Protein AF-A0A0F9QEU7-F1 (afdb_monomer)

Foldseek 3Di:
DDDDDDDDDDCPVVVVVVVVVVVLVLLLVLLVVLLVQLVVQLLVQLLVLLCPQVHDPRSVLQSVQWDWDKAADPDPSDIDIDTDGHCVSCVPQKDFDVVWDQDPVVRDTDGDIDGNVVCQQPADADVPDDVHDRPDDHSHSNVVSCVVRVVVSVVSSVVSSVVSVVVVVVVD

Solvent-accessible surface area (backbone atoms only — not comparable to full-atom values): 9743 Å² total; per-residue (Å²): 136,86,88,78,84,85,78,81,63,86,60,48,70,60,51,50,53,49,51,54,52,47,52,51,52,52,51,51,51,43,52,51,52,12,53,49,57,15,49,48,53,32,47,53,41,21,32,51,30,21,43,68,73,67,23,73,71,64,12,50,52,49,28,71,26,52,42,81,44,78,46,78,43,95,53,88,94,43,67,47,75,44,78,42,72,43,76,90,43,42,84,80,40,44,46,61,42,93,93,33,50,73,43,83,90,73,72,49,63,50,71,62,76,44,53,49,66,60,36,39,41,68,24,41,45,48,94,92,37,93,87,43,72,59,76,42,82,51,59,53,22,57,62,54,18,40,73,75,30,48,69,58,22,51,51,44,21,54,53,41,39,51,55,50,50,52,50,57,60,76,76,104

Structure (mmCIF, N/CA/C/O backbone):
data_AF-A0A0F9QEU7-F1
#
_entry.id   AF-A0A0F9QEU7-F1
#
loop_
_atom_site.group_PDB
_atom_site.id
_atom_site.type_symbol
_atom_site.label_atom_id
_atom_site.label_alt_id
_atom_site.label_comp_id
_atom_site.label_asym_id
_atom_site.label_entity_id
_atom_site.label_seq_id
_atom_site.pdbx_PDB_ins_code
_atom_site.Cartn_x
_atom_site.Cartn_y
_atom_site.Cartn_z
_atom_site.occupancy
_atom_site.B_iso_or_equiv
_atom_site.auth_seq_id
_atom_site.auth_comp_id
_atom_site.auth_asym_id
_atom_site.auth_atom_id
_atom_site.pdbx_PDB_model_num
ATOM 1 N N . MET A 1 1 ? -47.314 5.614 48.646 1.00 36.03 1 MET A N 1
ATOM 2 C CA . MET A 1 1 ? -46.132 6.503 48.639 1.00 36.03 1 MET A CA 1
ATOM 3 C C . MET A 1 1 ? -44.919 5.671 48.259 1.00 36.03 1 MET A C 1
ATOM 5 O O . MET A 1 1 ? -44.569 4.778 49.016 1.00 36.03 1 MET A O 1
ATOM 9 N N . SER A 1 2 ? -44.334 5.887 47.081 1.00 38.75 2 SER A N 1
ATOM 10 C CA . SER A 1 2 ? -43.094 5.214 46.671 1.00 38.75 2 SER A CA 1
ATOM 11 C C . SER A 1 2 ? -41.904 6.106 47.011 1.00 38.75 2 SER A C 1
ATOM 13 O O . SER A 1 2 ? -41.775 7.196 46.455 1.00 38.75 2 SER A O 1
ATOM 15 N N . VAL A 1 3 ? -41.048 5.651 47.923 1.00 41.97 3 VAL A N 1
ATOM 16 C CA . VAL A 1 3 ? -39.772 6.306 48.222 1.00 41.97 3 VAL A CA 1
ATOM 17 C C . VAL A 1 3 ? -38.755 5.810 47.198 1.00 41.97 3 VAL A C 1
ATOM 19 O O . VAL A 1 3 ? -38.396 4.636 47.194 1.00 41.97 3 VAL A O 1
ATOM 22 N N . GLY A 1 4 ? -38.338 6.690 46.288 1.00 47.66 4 GLY A N 1
ATOM 23 C CA . GLY A 1 4 ? -37.264 6.414 45.338 1.00 47.66 4 GLY A CA 1
ATOM 24 C C . GLY A 1 4 ? -35.922 6.827 45.930 1.00 47.66 4 GLY A C 1
ATOM 25 O O . GLY A 1 4 ? -35.741 7.987 46.291 1.00 47.66 4 GLY A O 1
ATOM 26 N N . VAL A 1 5 ? -34.977 5.892 46.018 1.00 44.59 5 VAL A N 1
ATOM 27 C CA . VAL A 1 5 ? -33.589 6.197 46.382 1.00 44.59 5 VAL A CA 1
ATOM 28 C C . VAL A 1 5 ? -32.842 6.587 45.106 1.00 44.59 5 VAL A C 1
ATOM 30 O O . VAL A 1 5 ? -32.496 5.733 44.292 1.00 44.59 5 VAL A O 1
ATOM 33 N N . THR A 1 6 ? -32.594 7.880 44.905 1.00 53.94 6 THR A N 1
ATOM 34 C CA . THR A 1 6 ? -31.674 8.365 43.867 1.00 53.94 6 THR A CA 1
ATOM 35 C C . THR A 1 6 ? -30.238 8.244 44.365 1.00 53.94 6 THR A C 1
ATOM 37 O O . THR A 1 6 ? -29.782 9.062 45.159 1.00 53.94 6 THR A O 1
ATOM 40 N N . MET A 1 7 ? -29.519 7.221 43.897 1.00 51.69 7 MET A N 1
ATOM 41 C CA . MET A 1 7 ? -28.072 7.106 44.093 1.00 51.69 7 MET A CA 1
ATOM 42 C C . MET A 1 7 ? -27.340 7.783 42.930 1.00 51.69 7 MET A C 1
ATOM 44 O O . MET A 1 7 ? -27.340 7.282 41.806 1.00 51.69 7 MET A O 1
ATOM 48 N N . THR A 1 8 ? -26.691 8.916 43.189 1.00 56.44 8 THR A N 1
ATOM 49 C CA . THR A 1 8 ? -25.710 9.508 42.271 1.00 56.44 8 THR A CA 1
ATOM 50 C C . THR A 1 8 ? -24.365 8.814 42.455 1.00 56.44 8 THR A C 1
ATOM 52 O O . THR A 1 8 ? -23.724 8.948 43.492 1.00 56.44 8 THR A O 1
ATOM 55 N N . LEU A 1 9 ? -23.937 8.059 41.442 1.00 58.75 9 LEU A N 1
ATOM 56 C CA . LEU A 1 9 ? -22.620 7.424 41.397 1.00 58.75 9 LEU A CA 1
ATOM 57 C C . LEU A 1 9 ? -21.537 8.506 41.247 1.00 58.75 9 LEU A C 1
ATOM 59 O O . LEU A 1 9 ? -21.348 9.057 40.156 1.00 58.75 9 LEU A O 1
ATOM 63 N N . GLU A 1 10 ? -20.819 8.819 42.327 1.00 63.19 10 GLU A N 1
ATOM 64 C CA . GLU A 1 10 ? -19.634 9.677 42.252 1.00 63.19 10 GLU A CA 1
ATOM 65 C C . GLU A 1 10 ? -18.612 9.054 41.288 1.00 63.19 10 GLU A C 1
ATOM 67 O O . GLU A 1 10 ? -18.213 7.898 41.416 1.00 63.19 10 GLU A O 1
ATOM 72 N N . GLY A 1 11 ? -18.226 9.807 40.254 1.00 65.12 11 GLY A N 1
ATOM 73 C CA . GLY A 1 11 ? -17.319 9.325 39.208 1.00 65.12 11 GLY A CA 1
ATOM 74 C C . GLY A 1 11 ? -17.978 8.592 38.030 1.00 65.12 11 GLY A C 1
ATOM 75 O O . GLY A 1 11 ? -17.264 8.236 37.090 1.00 65.12 11 GLY A O 1
ATOM 76 N N . GLY A 1 12 ? -19.308 8.436 38.001 1.00 74.12 12 GLY A N 1
ATOM 77 C CA . GLY A 1 12 ? -20.049 7.881 36.854 1.00 74.12 12 GLY A CA 1
ATOM 78 C C . GLY A 1 12 ? -19.715 8.552 35.508 1.00 74.12 12 GLY A C 1
ATOM 79 O O . GLY A 1 12 ? -19.308 7.853 34.576 1.00 74.12 12 GLY A O 1
ATOM 80 N N . PRO A 1 13 ? -19.734 9.898 35.410 1.00 79.88 13 PRO A N 1
ATOM 81 C CA . PRO A 1 13 ? -19.346 10.604 34.183 1.00 79.88 13 PRO A CA 1
ATOM 82 C C . PRO A 1 13 ? -17.887 10.356 33.761 1.00 79.88 13 PRO A C 1
ATOM 84 O O . PRO A 1 13 ? -17.566 10.272 32.574 1.00 79.88 13 PRO A O 1
ATOM 87 N N . ALA A 1 14 ? -16.974 10.201 34.728 1.00 75.69 14 ALA A N 1
ATOM 88 C CA . ALA A 1 14 ? -15.567 9.913 34.453 1.00 75.69 14 ALA A CA 1
ATOM 89 C C . ALA A 1 14 ? -15.355 8.465 33.974 1.00 75.69 14 ALA A C 1
ATOM 91 O O . ALA A 1 14 ? -14.499 8.213 33.118 1.00 75.69 14 ALA A O 1
ATOM 92 N N . LEU A 1 15 ? -16.134 7.516 34.500 1.00 76.62 15 LEU A N 1
ATOM 93 C CA . LEU A 1 15 ? -16.154 6.127 34.049 1.00 76.62 15 LEU A CA 1
ATOM 94 C C . LEU A 1 15 ? -16.716 6.017 32.626 1.00 76.62 15 LEU A C 1
ATOM 96 O O . LEU A 1 15 ? -16.088 5.390 31.771 1.00 76.62 15 LEU A O 1
ATOM 100 N N . GLU A 1 16 ? -17.829 6.693 32.341 1.00 79.75 16 GLU A N 1
ATOM 101 C CA . GLU A 1 16 ? -18.429 6.756 31.006 1.00 79.75 16 GLU A CA 1
ATOM 102 C C . GLU A 1 16 ? -17.436 7.318 29.975 1.00 79.75 16 GLU A C 1
ATOM 104 O O . GLU A 1 16 ? -17.189 6.706 28.930 1.00 79.75 16 GLU A O 1
ATOM 109 N N . ALA A 1 17 ? -16.753 8.420 30.305 1.00 79.44 17 ALA A N 1
ATOM 110 C CA . ALA A 1 17 ? -15.722 8.996 29.445 1.00 79.44 17 ALA A CA 1
ATOM 111 C C . ALA A 1 17 ? -14.566 8.014 29.160 1.00 79.44 17 ALA A C 1
ATOM 113 O O . ALA A 1 17 ? -14.069 7.942 28.026 1.00 79.44 17 ALA A O 1
ATOM 114 N N . LYS A 1 18 ? -14.142 7.228 30.161 1.00 74.69 18 LYS A N 1
ATOM 115 C CA . LYS A 1 18 ? -13.107 6.190 29.999 1.00 74.69 18 LYS A CA 1
ATOM 116 C C . LYS A 1 18 ? -13.590 5.030 29.126 1.00 74.69 18 LYS A C 1
ATOM 118 O O . LYS A 1 18 ? -12.824 4.584 28.267 1.00 74.69 18 LYS A O 1
ATOM 123 N N . LEU A 1 19 ? -14.836 4.583 29.284 1.00 80.69 19 LEU A N 1
ATOM 124 C CA . LEU A 1 19 ? -15.442 3.530 28.460 1.00 80.69 19 LEU A CA 1
ATOM 125 C C . LEU A 1 19 ? -15.571 3.967 26.995 1.00 80.69 19 LEU A C 1
ATOM 127 O O . LEU A 1 19 ? -15.136 3.246 26.094 1.00 80.69 19 LEU A O 1
ATOM 131 N N . ILE A 1 20 ? -16.038 5.192 26.743 1.00 83.38 20 ILE A N 1
ATOM 132 C CA . ILE A 1 20 ? -16.090 5.771 25.391 1.00 83.38 20 ILE A CA 1
ATOM 133 C C . ILE A 1 20 ? -14.682 5.847 24.783 1.00 83.38 20 ILE A C 1
ATOM 135 O O . ILE A 1 20 ? -14.473 5.511 23.611 1.00 83.38 20 ILE A O 1
ATOM 139 N N . ALA A 1 21 ? -13.685 6.274 25.564 1.00 80.88 21 ALA A N 1
ATOM 140 C CA . ALA A 1 21 ? -12.300 6.325 25.107 1.00 80.88 21 ALA A CA 1
ATOM 141 C C . ALA A 1 21 ? -11.741 4.928 24.779 1.00 80.88 21 ALA A C 1
ATOM 143 O O . ALA A 1 21 ? -11.008 4.784 23.793 1.00 80.88 21 ALA A O 1
ATOM 144 N N . LEU A 1 22 ? -12.094 3.906 25.564 1.00 81.69 22 LEU A N 1
ATOM 145 C CA . LEU A 1 22 ? -11.730 2.513 25.313 1.00 81.69 22 LEU A CA 1
ATOM 146 C C . LEU A 1 22 ? -12.358 2.011 24.006 1.00 81.69 22 LEU A C 1
ATOM 148 O O . LEU A 1 22 ? -11.629 1.549 23.125 1.00 81.69 22 LEU A O 1
ATOM 152 N N . GLY A 1 23 ? -13.669 2.202 23.827 1.00 82.50 23 GLY A N 1
ATOM 153 C CA . GLY A 1 23 ? -14.384 1.825 22.605 1.00 82.50 23 GLY A CA 1
ATOM 154 C C . GLY A 1 23 ? -13.779 2.475 21.357 1.00 82.50 23 GLY A C 1
ATOM 155 O O . GLY A 1 23 ? -13.502 1.804 20.361 1.00 82.50 23 GLY A O 1
ATOM 156 N N . ARG A 1 24 ? -13.431 3.767 21.435 1.00 85.12 24 ARG A N 1
ATOM 157 C CA . ARG A 1 24 ? -12.730 4.476 20.348 1.00 85.12 24 ARG A CA 1
ATOM 158 C C . ARG A 1 24 ? -11.354 3.879 20.040 1.00 85.12 24 ARG A C 1
ATOM 160 O O . ARG A 1 24 ? -10.999 3.760 18.866 1.00 85.12 24 ARG A O 1
ATOM 167 N N . LYS A 1 25 ? -10.566 3.505 21.056 1.00 86.12 25 LYS A N 1
ATOM 168 C CA . LYS A 1 25 ? -9.243 2.875 20.862 1.00 86.12 25 LYS A CA 1
ATOM 169 C C . LYS A 1 25 ? -9.364 1.511 20.182 1.00 86.12 25 LYS A C 1
ATOM 171 O O . LYS A 1 25 ? -8.603 1.234 19.252 1.00 86.12 25 LYS A O 1
ATOM 176 N N . VAL A 1 26 ? -10.320 0.690 20.617 1.00 87.38 26 VAL A N 1
ATOM 177 C CA . VAL A 1 26 ? -10.598 -0.629 20.029 1.00 87.38 26 VAL A CA 1
ATOM 178 C C . VAL A 1 26 ? -11.048 -0.470 18.576 1.00 87.38 26 VAL A C 1
ATOM 180 O O . VAL A 1 26 ? -10.419 -1.038 17.683 1.00 87.38 26 VAL A O 1
ATOM 183 N N . GLY A 1 27 ? -12.027 0.402 18.311 1.00 86.81 27 GLY A N 1
ATOM 184 C CA . GLY A 1 27 ? -12.501 0.685 16.953 1.00 86.81 27 GLY A CA 1
ATOM 185 C C . GLY A 1 27 ? -11.390 1.183 16.020 1.00 86.81 27 GLY A C 1
ATOM 186 O O . GLY A 1 27 ? -11.250 0.698 14.897 1.00 86.81 27 GLY A O 1
ATOM 187 N N . GLN A 1 28 ? -10.517 2.081 16.491 1.00 88.38 28 GLN A N 1
ATOM 188 C CA . GLN A 1 28 ? -9.356 2.532 15.710 1.00 88.38 28 GLN A CA 1
ATOM 189 C C . GLN A 1 28 ? -8.354 1.407 15.421 1.00 88.38 28 GLN A C 1
ATOM 191 O O . GLN A 1 28 ? -7.746 1.396 14.346 1.00 88.38 28 GLN A O 1
ATOM 196 N N . LYS A 1 29 ? -8.144 0.481 16.365 1.00 89.62 29 LYS A N 1
ATOM 197 C CA . LYS A 1 29 ? -7.264 -0.681 16.172 1.00 89.62 29 LYS A CA 1
ATOM 198 C C . LYS A 1 29 ? -7.828 -1.601 15.089 1.00 89.62 29 LYS A C 1
ATOM 200 O O . LYS A 1 29 ? -7.091 -1.936 14.163 1.00 89.62 29 LYS A O 1
ATOM 205 N N . ILE A 1 30 ? -9.120 -1.920 15.160 1.00 91.81 30 ILE A N 1
ATOM 206 C CA . ILE A 1 30 ? -9.829 -2.742 14.168 1.00 91.81 30 ILE A CA 1
ATOM 207 C C . ILE A 1 30 ? -9.755 -2.092 12.779 1.00 91.81 30 ILE A C 1
ATOM 209 O O . ILE A 1 30 ? -9.289 -2.710 11.820 1.00 91.81 30 ILE A O 1
ATOM 213 N N . ALA A 1 31 ? -10.086 -0.800 12.681 1.00 90.69 31 ALA A N 1
ATOM 214 C CA . ALA A 1 31 ? -10.010 -0.060 11.424 1.00 90.69 31 ALA A CA 1
ATOM 215 C C . ALA A 1 31 ? -8.590 -0.053 10.831 1.00 90.69 31 ALA A C 1
ATOM 217 O O . ALA A 1 31 ? -8.411 -0.277 9.632 1.00 90.69 31 ALA A O 1
ATOM 218 N N . LYS A 1 32 ? -7.553 0.154 11.656 1.00 91.38 32 LYS A N 1
ATOM 219 C CA . LYS A 1 32 ? -6.153 0.097 11.199 1.00 91.38 32 LYS A CA 1
ATOM 220 C C . LYS A 1 32 ? -5.776 -1.279 10.666 1.00 91.38 32 LYS A C 1
ATOM 222 O O . LYS A 1 32 ? -5.100 -1.348 9.639 1.00 91.38 32 LYS A O 1
ATOM 227 N N . THR A 1 33 ? -6.174 -2.349 11.349 1.00 92.69 33 THR A N 1
ATOM 228 C CA . THR A 1 33 ? -5.901 -3.727 10.918 1.00 92.69 33 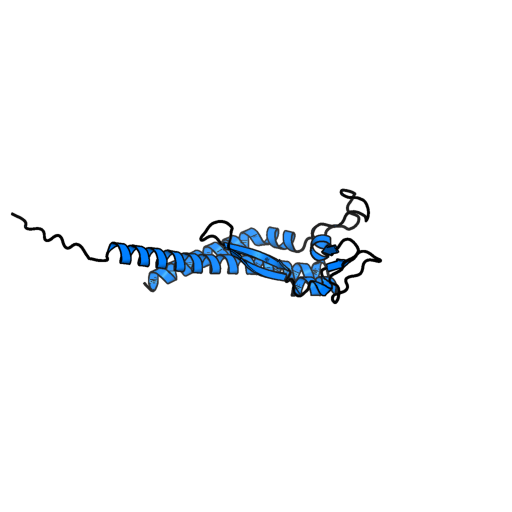THR A CA 1
ATOM 229 C C . THR A 1 33 ? -6.569 -4.017 9.579 1.00 92.69 33 THR A C 1
ATOM 231 O O . THR A 1 33 ? -5.894 -4.457 8.646 1.00 92.69 33 THR A O 1
ATOM 234 N N . ALA A 1 34 ? -7.850 -3.675 9.438 1.00 93.38 34 ALA A N 1
ATOM 235 C CA . ALA A 1 34 ? -8.599 -3.895 8.209 1.00 93.38 34 ALA A CA 1
ATOM 236 C C . ALA A 1 34 ? -8.006 -3.141 7.010 1.00 93.38 34 ALA A C 1
ATOM 238 O O . ALA A 1 34 ? -7.689 -3.755 5.988 1.00 93.38 34 ALA A O 1
ATOM 239 N N . VAL A 1 35 ? -7.760 -1.831 7.149 1.00 93.31 35 VAL A N 1
ATOM 240 C CA . VAL A 1 35 ? -7.151 -1.017 6.080 1.00 93.31 35 VAL A CA 1
ATOM 241 C C . VAL A 1 35 ? -5.747 -1.519 5.741 1.00 93.31 35 VAL A C 1
ATOM 243 O O . VAL A 1 35 ? -5.370 -1.554 4.567 1.00 93.31 35 VAL A O 1
ATOM 246 N N . ARG A 1 36 ? -4.968 -1.963 6.738 1.00 94.62 36 ARG A N 1
ATOM 247 C CA . ARG A 1 36 ? -3.639 -2.547 6.511 1.00 94.62 36 ARG A CA 1
ATOM 248 C C . ARG A 1 36 ? -3.736 -3.835 5.695 1.00 94.62 36 ARG A C 1
ATOM 250 O O . ARG A 1 36 ? -2.942 -3.998 4.772 1.00 94.62 36 ARG A O 1
ATOM 257 N N . ASN A 1 37 ? -4.688 -4.714 5.999 1.00 94.50 37 ASN A N 1
ATOM 258 C CA . ASN A 1 37 ? -4.889 -5.964 5.266 1.00 94.50 37 ASN A CA 1
ATOM 259 C C . ASN A 1 37 ? -5.324 -5.717 3.816 1.00 94.50 37 ASN A C 1
ATOM 261 O O . ASN A 1 37 ? -4.731 -6.298 2.910 1.00 94.50 37 ASN A O 1
ATOM 265 N N . GLY A 1 38 ? -6.256 -4.790 3.573 1.00 92.56 38 GLY A N 1
ATOM 266 C CA . GLY A 1 38 ? -6.607 -4.380 2.207 1.00 92.56 38 GLY A CA 1
ATOM 267 C C . GLY A 1 38 ? -5.410 -3.793 1.452 1.00 92.56 38 GLY A C 1
ATOM 268 O O . GLY A 1 38 ? -5.120 -4.177 0.321 1.00 92.56 38 GLY A O 1
ATOM 269 N N . SER A 1 39 ? -4.640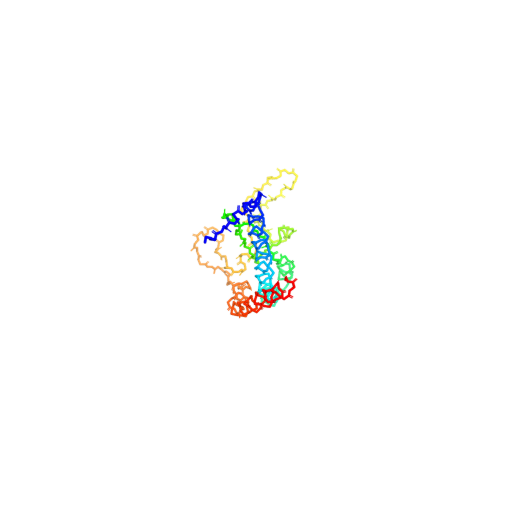 -2.925 2.112 1.00 94.62 39 SER A N 1
ATOM 270 C CA . SER A 1 39 ? -3.468 -2.276 1.507 1.00 94.62 39 SER A CA 1
ATOM 271 C C . SER A 1 39 ? -2.324 -3.254 1.197 1.00 94.62 39 SER A C 1
ATOM 273 O O . SER A 1 39 ? -1.543 -3.002 0.281 1.00 94.62 39 SER A O 1
ATOM 275 N N . LYS A 1 40 ? -2.210 -4.378 1.923 1.00 96.12 40 LYS A N 1
ATOM 276 C CA . LYS A 1 40 ? -1.223 -5.436 1.633 1.00 96.12 40 LYS A CA 1
ATOM 277 C C . LYS A 1 40 ? -1.449 -6.078 0.264 1.00 96.12 40 LYS A C 1
ATOM 279 O O . LYS A 1 40 ? -0.467 -6.415 -0.388 1.00 96.12 40 LYS A O 1
ATOM 284 N N . ILE A 1 41 ? -2.700 -6.197 -0.184 1.00 95.56 41 ILE A N 1
ATOM 285 C CA . ILE A 1 41 ? -3.034 -6.743 -1.509 1.00 95.56 41 ILE A CA 1
ATOM 286 C C . ILE A 1 41 ? -2.472 -5.829 -2.601 1.00 95.56 41 ILE A C 1
ATOM 288 O O . ILE A 1 41 ? -1.752 -6.279 -3.490 1.00 95.56 41 ILE A O 1
ATOM 292 N N . ILE A 1 42 ? -2.728 -4.523 -2.477 1.00 95.31 42 ILE A N 1
ATOM 293 C CA . ILE A 1 42 ? -2.218 -3.517 -3.415 1.00 95.31 42 ILE A CA 1
ATOM 294 C C . ILE A 1 42 ? -0.685 -3.494 -3.386 1.00 95.31 42 ILE A C 1
ATOM 296 O O . ILE A 1 42 ? -0.059 -3.487 -4.442 1.00 95.31 42 ILE A O 1
ATOM 300 N N . LEU A 1 43 ? -0.064 -3.546 -2.199 1.00 96.50 43 LEU A N 1
ATOM 301 C CA . LEU A 1 43 ? 1.396 -3.613 -2.074 1.00 96.50 43 LEU A CA 1
ATOM 302 C C . LEU A 1 43 ? 1.973 -4.848 -2.780 1.00 96.50 43 LEU A C 1
ATOM 304 O O . LEU A 1 43 ? 2.968 -4.725 -3.491 1.00 96.50 43 LEU A O 1
ATOM 308 N N . ALA A 1 44 ? 1.381 -6.025 -2.572 1.00 96.31 44 ALA A N 1
ATOM 309 C CA . ALA A 1 44 ? 1.848 -7.267 -3.180 1.00 96.31 44 ALA A CA 1
ATOM 310 C C . ALA A 1 44 ? 1.782 -7.190 -4.712 1.00 96.31 44 ALA A C 1
ATOM 312 O O . ALA A 1 44 ? 2.773 -7.483 -5.383 1.00 96.31 44 ALA A O 1
ATOM 313 N N . SER A 1 45 ? 0.665 -6.698 -5.258 1.00 95.75 45 SER A N 1
ATOM 314 C CA . SER A 1 45 ? 0.525 -6.481 -6.700 1.00 95.75 45 SER A CA 1
ATOM 315 C C . SER A 1 45 ? 1.511 -5.433 -7.223 1.00 95.75 45 SER A C 1
ATOM 317 O O . SER A 1 45 ? 2.160 -5.676 -8.234 1.00 95.75 45 SER A O 1
ATOM 319 N N . ALA A 1 46 ? 1.713 -4.320 -6.512 1.00 94.94 46 ALA A N 1
ATOM 320 C CA . ALA A 1 46 ? 2.672 -3.287 -6.906 1.00 94.94 46 ALA A CA 1
ATOM 321 C C . ALA A 1 46 ? 4.113 -3.814 -6.939 1.00 94.94 46 ALA A C 1
ATOM 323 O O . ALA A 1 46 ? 4.866 -3.496 -7.857 1.00 94.94 46 ALA A O 1
ATOM 324 N N . LYS A 1 47 ? 4.498 -4.662 -5.976 1.00 95.75 47 LYS A N 1
ATOM 325 C CA . LYS A 1 47 ? 5.803 -5.339 -5.973 1.00 95.75 47 LYS A CA 1
ATOM 326 C C . LYS A 1 47 ? 5.949 -6.316 -7.139 1.00 95.75 47 LYS A C 1
ATOM 328 O O . LYS A 1 47 ? 7.004 -6.343 -7.776 1.00 95.75 47 LYS A O 1
ATOM 333 N N . GLY A 1 48 ? 4.905 -7.094 -7.427 1.00 94.06 48 GLY A N 1
ATOM 334 C CA . GLY A 1 48 ? 4.865 -7.996 -8.581 1.00 94.06 48 GLY A CA 1
ATOM 335 C C . GLY A 1 48 ? 5.013 -7.241 -9.904 1.00 94.06 48 GLY A C 1
ATOM 336 O O . GLY A 1 48 ? 5.872 -7.586 -10.715 1.00 94.06 48 GLY A O 1
ATOM 337 N N . ASN A 1 49 ? 4.257 -6.156 -10.075 1.00 93.44 49 ASN A N 1
ATOM 338 C CA . ASN A 1 49 ? 4.321 -5.280 -11.244 1.00 93.44 49 ASN A CA 1
ATOM 339 C C . ASN A 1 49 ? 5.695 -4.610 -11.374 1.00 93.44 49 ASN A C 1
ATOM 341 O O . ASN A 1 49 ? 6.266 -4.602 -12.455 1.00 93.44 49 ASN A O 1
ATOM 345 N N . ALA A 1 50 ? 6.277 -4.109 -10.279 1.00 91.25 50 ALA A N 1
ATOM 346 C CA . ALA A 1 50 ? 7.618 -3.524 -10.310 1.00 91.25 50 ALA A CA 1
ATOM 347 C C . ALA A 1 50 ? 8.672 -4.534 -10.795 1.00 91.25 50 ALA A C 1
ATOM 349 O O . ALA A 1 50 ? 9.551 -4.182 -11.573 1.00 91.25 50 ALA A O 1
ATOM 350 N N . LYS A 1 51 ? 8.572 -5.805 -10.383 1.00 90.94 51 LYS A N 1
ATOM 351 C CA . LYS A 1 51 ? 9.505 -6.852 -10.824 1.00 90.94 51 LYS A CA 1
ATOM 352 C C . LYS A 1 51 ? 9.304 -7.239 -12.293 1.00 90.94 51 LYS A C 1
ATOM 354 O O . LYS A 1 51 ? 10.286 -7.450 -12.991 1.00 90.94 51 LYS A O 1
ATOM 359 N N . SER A 1 52 ? 8.053 -7.363 -12.734 1.00 89.44 52 SER A N 1
ATOM 360 C CA . SER A 1 52 ? 7.703 -7.913 -14.054 1.00 89.44 52 SER A CA 1
ATOM 361 C C . SER A 1 52 ? 7.626 -6.867 -15.166 1.00 89.44 52 SER A C 1
ATOM 363 O O . SER A 1 52 ? 8.086 -7.133 -16.266 1.00 89.44 52 SER A O 1
ATOM 365 N N . MET A 1 53 ? 7.063 -5.689 -14.890 1.00 87.81 53 MET A N 1
ATOM 366 C CA . MET A 1 53 ? 6.822 -4.645 -15.891 1.00 87.81 53 MET A CA 1
ATOM 367 C C . MET A 1 53 ? 8.033 -3.731 -16.071 1.00 87.81 53 MET A C 1
ATOM 369 O O . MET A 1 53 ? 8.412 -3.434 -17.195 1.00 87.81 53 MET A O 1
ATOM 373 N N . VAL A 1 54 ? 8.638 -3.276 -14.967 1.00 86.06 54 VAL A N 1
ATOM 374 C CA . VAL A 1 54 ? 9.847 -2.434 -15.032 1.00 86.06 54 VAL A CA 1
ATOM 375 C C . VAL A 1 54 ? 11.066 -3.289 -15.372 1.00 86.06 54 VAL A C 1
ATOM 377 O O . VAL A 1 54 ? 11.916 -2.873 -16.152 1.00 86.06 54 VAL A O 1
ATOM 380 N N . GLY A 1 55 ? 11.137 -4.494 -14.799 1.00 82.75 55 GLY A N 1
ATOM 381 C CA . GLY A 1 55 ? 12.205 -5.449 -15.072 1.00 82.75 55 GLY A CA 1
ATOM 382 C C . GLY A 1 55 ? 13.589 -4.998 -14.593 1.00 82.75 55 GLY A C 1
ATOM 383 O O . GLY A 1 55 ? 13.767 -3.950 -13.963 1.00 82.75 55 GLY A O 1
ATOM 384 N N . GLY A 1 56 ? 14.585 -5.842 -14.867 1.00 89.25 56 GLY A N 1
ATOM 385 C CA . GLY A 1 56 ? 15.995 -5.567 -14.591 1.00 89.25 56 GLY A CA 1
ATOM 386 C C . GLY A 1 56 ? 16.326 -5.260 -13.124 1.00 89.25 56 GLY A C 1
ATOM 387 O O . GLY A 1 56 ? 15.581 -5.568 -12.188 1.00 89.25 56 GLY A O 1
ATOM 388 N N . THR A 1 57 ? 17.483 -4.632 -12.918 1.00 88.31 57 THR A N 1
ATOM 389 C CA . THR A 1 57 ? 17.969 -4.247 -11.585 1.00 88.31 57 THR A CA 1
ATOM 390 C C . THR A 1 57 ? 17.071 -3.187 -10.945 1.00 88.31 57 THR A C 1
ATOM 392 O O . THR A 1 57 ? 16.720 -3.306 -9.768 1.00 88.31 57 THR A O 1
ATOM 395 N N . MET A 1 58 ? 16.623 -2.192 -11.720 1.00 87.00 58 MET A N 1
ATOM 396 C CA . MET A 1 58 ? 15.791 -1.091 -11.228 1.00 87.00 58 MET A CA 1
ATOM 397 C C . MET A 1 58 ? 14.423 -1.567 -10.719 1.00 87.00 58 MET A C 1
ATOM 399 O O . MET A 1 58 ? 14.025 -1.193 -9.614 1.00 87.00 58 MET A O 1
ATOM 403 N N . GLY A 1 59 ? 13.736 -2.460 -11.441 1.00 88.62 59 GLY A N 1
ATOM 404 C CA . GLY A 1 59 ? 12.495 -3.082 -10.965 1.00 88.62 59 GLY A CA 1
ATOM 405 C C . GLY A 1 59 ? 12.690 -3.850 -9.652 1.00 88.62 59 GLY A C 1
ATOM 406 O O . GLY A 1 59 ? 11.856 -3.774 -8.743 1.00 88.62 59 GLY A O 1
ATOM 407 N N . GLY A 1 60 ? 13.845 -4.508 -9.492 1.00 91.31 60 GLY A N 1
ATOM 408 C CA . GLY A 1 60 ? 14.258 -5.147 -8.240 1.00 91.31 60 GLY A CA 1
ATOM 409 C C . GLY A 1 60 ? 14.487 -4.162 -7.084 1.00 91.31 60 GLY A C 1
ATOM 410 O O . GLY A 1 60 ? 14.081 -4.434 -5.949 1.00 91.31 60 GLY A O 1
ATOM 411 N N . HIS A 1 61 ? 15.102 -3.003 -7.339 1.00 92.06 61 HIS A N 1
ATOM 412 C CA . HIS A 1 61 ? 15.263 -1.943 -6.334 1.00 92.06 61 HIS A CA 1
ATOM 413 C C . HIS A 1 61 ? 13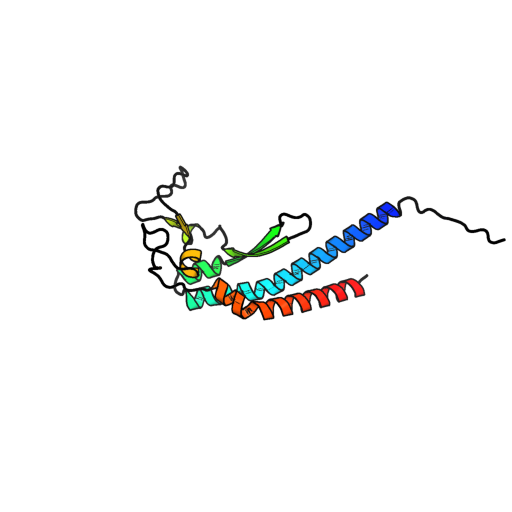.917 -1.328 -5.930 1.00 92.06 61 HIS A C 1
ATOM 415 O O . HIS A 1 61 ? 13.647 -1.187 -4.735 1.00 92.06 61 HIS A O 1
ATOM 421 N N . ILE A 1 62 ? 13.037 -1.049 -6.896 1.00 92.25 62 ILE A N 1
ATOM 422 C CA . ILE A 1 62 ? 11.692 -0.512 -6.642 1.00 92.25 62 ILE A CA 1
ATOM 423 C C . ILE A 1 62 ? 10.862 -1.497 -5.814 1.00 92.25 62 ILE A C 1
ATOM 425 O O . ILE A 1 62 ? 10.289 -1.106 -4.796 1.00 92.25 62 ILE A O 1
ATOM 429 N N . ASN A 1 63 ? 10.846 -2.784 -6.180 1.00 94.38 63 ASN A N 1
ATOM 430 C CA . ASN A 1 63 ? 10.144 -3.826 -5.425 1.00 94.38 63 ASN A CA 1
ATOM 431 C C . ASN A 1 63 ? 10.582 -3.851 -3.948 1.00 94.38 63 ASN A C 1
ATOM 433 O O . ASN A 1 63 ? 9.736 -3.827 -3.045 1.00 94.38 63 ASN A O 1
ATOM 437 N N . ARG A 1 64 ? 11.898 -3.854 -3.698 1.00 93.88 64 ARG A N 1
ATOM 438 C CA . ARG A 1 64 ? 12.453 -3.862 -2.335 1.00 93.88 64 ARG A CA 1
ATOM 439 C C . ARG A 1 64 ? 12.110 -2.592 -1.562 1.00 93.88 64 ARG A C 1
ATOM 441 O O . ARG A 1 64 ? 11.823 -2.668 -0.368 1.00 93.88 64 ARG A O 1
ATOM 448 N N . ALA A 1 65 ? 12.085 -1.448 -2.238 1.00 94.12 65 ALA A N 1
ATOM 449 C CA . ALA A 1 65 ? 11.778 -0.171 -1.615 1.00 94.12 65 ALA A CA 1
ATOM 450 C C . ALA A 1 65 ? 10.286 0.023 -1.307 1.00 94.12 65 ALA A C 1
ATOM 452 O O . ALA A 1 65 ? 9.960 0.785 -0.398 1.00 94.12 65 ALA A O 1
ATOM 453 N N . LEU A 1 66 ? 9.370 -0.629 -2.028 1.00 95.19 66 LEU A N 1
ATOM 454 C CA . LEU A 1 66 ? 7.933 -0.502 -1.783 1.00 95.19 66 LEU A CA 1
ATOM 455 C C . LEU A 1 66 ? 7.539 -1.043 -0.399 1.00 95.19 66 LEU A C 1
ATOM 457 O O . LEU A 1 66 ? 7.800 -2.196 -0.044 1.00 95.19 66 LEU A O 1
ATOM 461 N N . GLN A 1 67 ? 6.842 -0.213 0.372 1.00 95.12 67 GLN A N 1
ATOM 462 C CA . GLN A 1 67 ? 6.374 -0.529 1.718 1.00 95.12 67 GLN A CA 1
ATOM 463 C C . GLN A 1 67 ? 5.029 0.136 2.029 1.00 95.12 67 GLN A C 1
ATOM 465 O O . GLN A 1 67 ? 4.630 1.120 1.405 1.00 95.12 67 GLN A O 1
ATOM 470 N N . LEU A 1 68 ? 4.348 -0.372 3.058 1.00 95.19 68 LEU A N 1
ATOM 471 C CA . LEU A 1 68 ? 3.200 0.305 3.654 1.00 95.19 68 LEU A CA 1
ATOM 472 C C . LEU A 1 68 ? 3.665 1.274 4.737 1.00 95.19 68 LEU A C 1
ATOM 474 O O . LEU A 1 68 ? 4.359 0.891 5.679 1.00 95.19 68 LEU A O 1
ATOM 478 N N . ARG A 1 69 ? 3.219 2.524 4.644 1.00 92.94 69 ARG A N 1
ATOM 479 C CA . ARG A 1 69 ? 3.423 3.539 5.678 1.00 92.94 69 ARG A CA 1
ATOM 480 C C . ARG A 1 69 ? 2.088 3.881 6.309 1.00 92.94 69 ARG A C 1
ATOM 482 O O . ARG A 1 69 ? 1.161 4.291 5.617 1.00 92.94 69 ARG A O 1
ATOM 489 N N . VAL A 1 70 ? 2.029 3.754 7.630 1.00 90.25 70 VAL A N 1
ATOM 490 C CA . VAL A 1 70 ? 0.933 4.296 8.435 1.00 90.25 70 VAL A CA 1
ATOM 491 C C . VAL A 1 70 ? 1.333 5.687 8.915 1.00 90.25 70 VAL A C 1
ATOM 493 O O . VAL A 1 70 ? 2.445 5.868 9.414 1.00 90.25 70 VAL A O 1
ATOM 496 N N . GLY A 1 71 ? 0.439 6.659 8.765 1.00 87.69 71 GLY A N 1
ATOM 497 C CA . GLY A 1 71 ? 0.640 8.029 9.228 1.00 87.69 71 GLY A CA 1
ATOM 498 C C . GLY A 1 71 ? -0.588 8.585 9.941 1.00 87.69 71 GLY A C 1
ATOM 499 O O . GLY A 1 71 ? -1.696 8.060 9.815 1.00 87.69 71 GLY A O 1
ATOM 500 N N . LYS A 1 72 ? -0.377 9.653 10.715 1.00 87.94 72 LYS A N 1
ATOM 501 C CA . LYS A 1 72 ? -1.461 10.454 11.297 1.00 87.94 72 LYS A CA 1
ATOM 502 C C . LYS A 1 72 ? -1.985 11.405 10.223 1.00 87.94 72 LYS A C 1
ATOM 504 O O . LYS A 1 72 ? -1.185 12.027 9.526 1.00 87.94 72 LYS A O 1
ATOM 509 N N . ALA A 1 73 ? -3.300 11.501 10.072 1.00 87.69 73 ALA A N 1
ATOM 510 C CA . ALA A 1 73 ? -3.898 12.509 9.204 1.00 87.69 73 ALA A CA 1
ATOM 511 C C . ALA A 1 73 ? -3.965 13.869 9.925 1.00 87.69 73 ALA A C 1
ATOM 513 O O . ALA A 1 73 ? -3.701 13.955 11.124 1.00 87.69 73 ALA A O 1
ATOM 514 N N . LYS A 1 74 ? -4.321 14.935 9.193 1.00 86.94 74 LYS A N 1
ATOM 515 C CA . LYS A 1 74 ? -4.412 16.301 9.746 1.00 86.94 74 LYS A CA 1
ATOM 516 C C . LYS A 1 74 ? -5.440 16.412 10.878 1.00 86.94 74 LYS A C 1
ATOM 518 O O . LYS A 1 74 ? -5.225 17.148 11.832 1.00 86.94 74 LYS A O 1
ATOM 523 N N . ARG A 1 75 ? -6.555 15.682 10.780 1.00 85.31 75 ARG A N 1
ATOM 524 C CA . ARG A 1 75 ? -7.612 15.688 11.798 1.00 85.31 75 ARG A CA 1
ATOM 525 C C . ARG A 1 75 ? -7.298 14.687 12.910 1.00 85.31 75 ARG A C 1
ATOM 527 O O . ARG A 1 75 ? -6.895 13.550 12.651 1.00 85.31 75 ARG A O 1
ATOM 534 N N . LYS A 1 76 ? -7.523 15.103 14.159 1.00 78.62 76 LYS A N 1
ATOM 535 C CA . LYS A 1 76 ? -7.313 14.267 15.349 1.00 78.62 76 LYS A CA 1
ATOM 536 C C . LYS A 1 76 ? -8.134 12.977 15.244 1.00 78.62 76 LYS A C 1
ATOM 538 O O . LYS A 1 76 ? -9.309 13.005 14.901 1.00 78.62 76 LYS A O 1
ATOM 543 N N . GLY A 1 77 ? -7.499 11.843 15.534 1.00 75.00 77 GLY A N 1
ATOM 544 C CA . GLY A 1 77 ? -8.138 10.522 15.479 1.00 75.00 77 GLY A CA 1
ATOM 545 C C . GLY A 1 77 ? -8.210 9.888 14.086 1.00 75.00 77 GLY A C 1
ATOM 546 O O . GLY A 1 77 ? -8.584 8.724 13.984 1.00 75.00 77 GLY A O 1
ATOM 547 N N . GLN A 1 78 ? -7.800 10.594 13.029 1.00 84.56 78 GLN A N 1
ATOM 548 C CA . GLN A 1 78 ? -7.718 10.035 11.682 1.00 84.56 78 GLN A CA 1
ATOM 549 C C . GLN A 1 78 ? -6.302 9.538 11.363 1.00 84.56 78 GLN A C 1
ATOM 551 O O . GLN A 1 78 ? -5.288 10.067 11.832 1.00 84.56 78 GLN A O 1
ATOM 556 N N . PHE A 1 79 ? -6.227 8.505 10.532 1.00 87.12 79 PHE A N 1
ATOM 557 C CA . PHE A 1 79 ? -4.979 7.921 10.058 1.00 87.12 79 PHE A CA 1
ATOM 558 C C . PHE A 1 79 ? -5.076 7.642 8.562 1.00 87.12 79 PHE A C 1
ATOM 560 O O . PHE A 1 79 ? -6.167 7.528 8.011 1.00 87.12 79 PHE A O 1
ATOM 567 N N . PHE A 1 80 ? -3.925 7.501 7.918 1.00 89.25 80 PHE A N 1
ATOM 568 C CA . PHE A 1 80 ? -3.842 6.999 6.554 1.00 89.25 80 PHE A CA 1
ATOM 569 C C . PHE A 1 80 ? -2.864 5.833 6.492 1.00 89.25 80 PHE A C 1
ATOM 571 O O . PHE A 1 80 ? -1.909 5.751 7.273 1.00 89.25 80 PHE A O 1
ATOM 578 N N . ILE A 1 81 ? -3.100 4.939 5.541 1.00 91.12 81 ILE A N 1
ATOM 579 C CA . ILE A 1 81 ? -2.155 3.902 5.145 1.00 91.12 81 ILE A CA 1
ATOM 580 C C . ILE A 1 81 ? -1.930 4.087 3.654 1.00 91.12 81 ILE A C 1
ATOM 582 O O . ILE A 1 81 ? -2.891 4.149 2.895 1.00 91.12 81 ILE A O 1
ATOM 586 N N . ARG A 1 82 ? -0.670 4.218 3.242 1.00 91.94 82 ARG A N 1
ATOM 587 C CA . ARG A 1 82 ? -0.317 4.359 1.827 1.00 91.94 82 ARG A CA 1
ATOM 588 C C . ARG A 1 82 ? 0.827 3.437 1.452 1.00 91.94 82 ARG A C 1
ATOM 590 O O . ARG A 1 82 ? 1.733 3.207 2.259 1.00 91.94 82 ARG A O 1
ATOM 597 N N . VAL A 1 83 ? 0.790 2.953 0.217 1.00 92.19 83 VAL A N 1
ATOM 598 C CA . VAL A 1 83 ? 1.949 2.340 -0.430 1.00 92.19 83 VAL A CA 1
ATOM 599 C C . VAL A 1 83 ? 2.894 3.468 -0.833 1.00 92.19 83 VAL A C 1
ATOM 601 O O . VAL A 1 83 ? 2.483 4.437 -1.466 1.00 92.19 83 VAL A O 1
ATOM 604 N N . GLN A 1 84 ? 4.149 3.382 -0.411 1.00 92.38 84 GLN A N 1
ATOM 605 C CA . GLN A 1 84 ? 5.188 4.346 -0.760 1.00 92.38 84 GLN A CA 1
ATOM 606 C C . GLN A 1 84 ? 6.543 3.647 -0.820 1.00 92.38 84 GLN A C 1
ATOM 608 O O . GLN A 1 84 ? 6.719 2.570 -0.252 1.00 92.38 84 GLN A O 1
ATOM 613 N N . HIS A 1 85 ? 7.528 4.290 -1.430 1.00 92.38 85 HIS A N 1
ATOM 614 C CA . HIS A 1 85 ? 8.901 3.810 -1.373 1.00 92.38 85 HIS A CA 1
ATOM 615 C C . HIS A 1 85 ? 9.566 4.175 -0.042 1.00 92.38 85 HIS A C 1
ATOM 617 O O . HIS A 1 85 ? 9.216 5.156 0.624 1.00 92.38 85 HIS A O 1
ATOM 623 N N . ASN A 1 86 ? 10.523 3.355 0.368 1.00 90.62 86 ASN A N 1
ATOM 624 C CA . ASN A 1 86 ? 11.312 3.547 1.565 1.00 90.62 86 ASN A CA 1
ATOM 625 C C . ASN A 1 86 ? 12.474 4.513 1.292 1.00 90.62 86 ASN A C 1
ATOM 627 O O . ASN A 1 86 ? 13.311 4.197 0.448 1.00 90.62 86 ASN A O 1
ATOM 631 N N . PRO A 1 87 ? 12.578 5.639 2.030 1.00 86.12 87 PRO A N 1
ATOM 632 C CA . PRO A 1 87 ? 13.674 6.595 1.866 1.00 86.12 87 PRO A CA 1
ATOM 633 C C . PRO A 1 87 ? 15.074 5.998 2.047 1.00 86.12 87 PRO A C 1
ATOM 635 O O . PRO A 1 87 ? 16.043 6.578 1.573 1.00 86.12 87 PRO A O 1
ATOM 638 N N . LYS A 1 88 ? 15.196 4.837 2.708 1.00 86.38 88 LYS A N 1
ATOM 639 C CA . LYS A 1 88 ? 16.470 4.112 2.834 1.00 86.38 88 LYS A CA 1
ATOM 640 C C . LYS A 1 88 ? 17.070 3.664 1.495 1.00 86.38 88 LYS A C 1
ATOM 642 O O . LYS A 1 88 ? 18.246 3.358 1.471 1.00 86.38 88 LYS A O 1
ATOM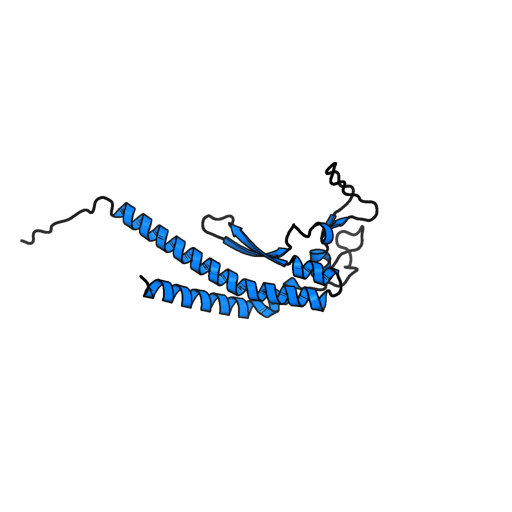 647 N N . PHE A 1 89 ? 16.275 3.629 0.425 1.00 87.06 89 PHE A N 1
ATOM 648 C CA . PHE A 1 89 ? 16.714 3.267 -0.927 1.00 87.06 89 PHE A CA 1
ATOM 649 C C . PHE A 1 89 ? 16.942 4.502 -1.815 1.00 87.06 89 PHE A C 1
ATOM 651 O O . PHE A 1 89 ? 16.994 4.394 -3.038 1.00 87.06 89 PHE A O 1
ATOM 658 N N . ASN A 1 90 ? 16.996 5.707 -1.236 1.00 83.81 90 ASN A N 1
ATOM 659 C CA . ASN A 1 90 ? 17.173 6.936 -2.013 1.00 83.81 90 ASN A CA 1
ATOM 660 C C . ASN A 1 90 ? 18.534 7.011 -2.719 1.00 83.81 90 ASN A C 1
ATOM 662 O O . ASN A 1 90 ? 18.638 7.720 -3.710 1.00 83.81 90 ASN A O 1
ATOM 666 N N . ASP A 1 91 ? 19.536 6.284 -2.234 1.00 81.88 91 ASP A N 1
ATOM 667 C CA . ASP A 1 91 ? 20.836 6.093 -2.881 1.00 81.88 91 ASP A CA 1
ATOM 668 C C . ASP A 1 91 ? 20.714 5.508 -4.296 1.00 81.88 91 ASP A C 1
ATOM 670 O O . ASP A 1 91 ? 21.455 5.911 -5.187 1.00 81.88 91 ASP A O 1
ATOM 674 N N . VAL A 1 92 ? 19.743 4.615 -4.519 1.00 83.94 92 VAL A N 1
ATOM 675 C CA . VAL A 1 92 ? 19.516 3.977 -5.828 1.00 83.94 92 VAL A CA 1
ATOM 676 C C . VAL A 1 92 ? 18.313 4.564 -6.573 1.00 83.94 92 VAL A C 1
ATOM 678 O O . VAL A 1 92 ? 18.242 4.495 -7.797 1.00 83.94 92 VAL A O 1
ATOM 681 N N . LEU A 1 93 ? 17.339 5.131 -5.855 1.00 83.94 93 LEU A N 1
ATOM 682 C CA . LEU A 1 93 ? 16.080 5.620 -6.437 1.00 83.94 93 LEU A CA 1
ATOM 683 C C . LEU A 1 93 ? 16.081 7.116 -6.784 1.00 83.94 93 LEU A C 1
ATOM 685 O O . LEU A 1 93 ? 15.140 7.589 -7.429 1.00 83.94 93 LEU A O 1
ATOM 689 N N . VAL A 1 94 ? 17.091 7.868 -6.346 1.00 81.12 94 VAL A N 1
ATOM 690 C CA . VAL A 1 94 ? 17.268 9.284 -6.685 1.00 81.12 94 VAL A CA 1
ATOM 691 C C . VAL A 1 94 ? 18.498 9.415 -7.572 1.00 81.12 94 VAL A C 1
ATOM 693 O O . VAL A 1 94 ? 19.602 9.088 -7.151 1.00 81.12 94 VAL A O 1
ATOM 696 N N . SER A 1 95 ? 18.315 9.938 -8.781 1.00 69.50 95 SER A N 1
ATOM 697 C CA . SER A 1 95 ? 19.421 10.308 -9.661 1.00 69.50 95 SER A CA 1
ATOM 698 C C . SER A 1 95 ? 19.597 11.823 -9.721 1.00 69.50 95 SER A C 1
ATOM 700 O O . SER A 1 95 ? 18.679 12.606 -9.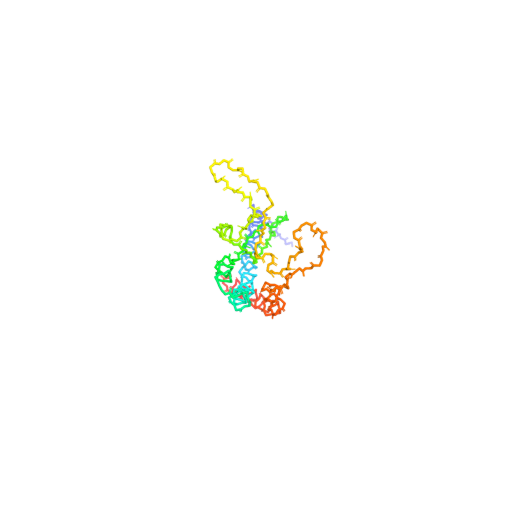450 1.00 69.50 95 SER A O 1
ATOM 702 N N . TYR A 1 96 ? 20.806 12.236 -10.083 1.00 66.25 96 TYR A N 1
ATOM 703 C CA . TYR A 1 96 ? 21.163 13.622 -10.354 1.00 66.25 96 TYR A CA 1
ATOM 704 C C . TYR A 1 96 ? 21.380 13.797 -11.859 1.00 66.25 96 TYR A C 1
ATOM 706 O O . TYR A 1 96 ? 21.733 12.843 -12.555 1.00 66.25 96 TYR A O 1
ATOM 714 N N . ALA A 1 97 ? 21.155 15.008 -12.371 1.00 62.75 97 ALA A N 1
ATOM 715 C CA . ALA A 1 97 ? 21.485 15.333 -13.757 1.00 62.75 97 ALA A CA 1
ATOM 716 C C . ALA A 1 97 ? 22.984 15.098 -14.052 1.00 62.75 97 ALA A C 1
ATOM 718 O O . ALA A 1 97 ? 23.830 15.138 -13.162 1.00 62.75 97 ALA A O 1
ATOM 719 N N . ARG A 1 98 ? 23.353 14.857 -15.312 1.00 49.78 98 ARG A N 1
ATOM 720 C CA . ARG A 1 98 ? 24.765 14.673 -15.689 1.00 49.78 98 ARG A CA 1
ATOM 721 C C . ARG A 1 98 ? 25.562 15.946 -15.347 1.00 49.78 98 ARG A C 1
ATOM 723 O O . ARG A 1 98 ? 25.145 17.035 -15.722 1.00 49.78 98 ARG A O 1
ATOM 730 N N . GLY A 1 99 ? 26.667 15.815 -14.605 1.00 53.56 99 GLY A N 1
ATOM 731 C CA . GLY A 1 99 ? 27.468 16.950 -14.102 1.00 53.56 99 GLY A CA 1
ATOM 732 C C . GLY A 1 99 ? 27.013 17.523 -12.750 1.00 53.56 99 GLY A C 1
ATOM 733 O O . GLY A 1 99 ? 27.690 18.378 -12.184 1.00 53.56 99 GLY A O 1
ATOM 734 N N . ALA A 1 100 ? 25.901 17.032 -12.200 1.00 56.72 100 ALA A N 1
ATOM 735 C CA . ALA A 1 100 ? 25.494 17.304 -10.831 1.00 56.72 100 ALA A CA 1
ATOM 736 C C . ALA A 1 100 ? 26.142 16.312 -9.860 1.00 56.72 100 ALA A C 1
ATOM 738 O O . ALA A 1 100 ? 26.204 15.112 -10.128 1.00 56.72 100 ALA A O 1
ATOM 739 N N . SER A 1 101 ? 26.592 16.806 -8.711 1.00 56.28 101 SER A N 1
ATOM 740 C CA . SER A 1 101 ? 27.133 15.979 -7.637 1.00 56.28 101 SER A CA 1
ATOM 741 C C . SER A 1 101 ? 26.398 16.264 -6.333 1.00 56.28 101 SER A C 1
ATOM 743 O O . SER A 1 101 ? 25.959 17.385 -6.058 1.00 56.28 101 SER A O 1
ATOM 745 N N . SER A 1 102 ? 26.253 15.225 -5.514 1.00 55.53 102 SER A N 1
ATOM 746 C CA . SER A 1 102 ? 25.915 15.384 -4.106 1.00 55.53 102 SER A CA 1
ATOM 747 C C . SER A 1 102 ? 27.113 14.982 -3.274 1.00 55.53 102 SER A C 1
ATOM 749 O O . SER A 1 102 ? 27.470 13.806 -3.232 1.00 55.53 102 SER A O 1
ATOM 751 N N . SER A 1 103 ? 27.718 15.946 -2.590 1.00 52.72 103 SER A N 1
ATOM 752 C CA . SER A 1 103 ? 28.681 15.625 -1.544 1.00 52.72 103 SER A CA 1
ATOM 753 C C . SER A 1 103 ? 27.919 15.399 -0.241 1.00 52.72 103 SER A C 1
ATOM 755 O O . SER A 1 103 ? 27.313 16.321 0.311 1.00 52.72 103 SER A O 1
ATOM 757 N N . LEU A 1 104 ? 27.939 14.158 0.254 1.00 51.94 104 LEU A N 1
ATOM 758 C CA . LEU A 1 104 ? 27.400 13.810 1.574 1.00 51.94 104 LEU A CA 1
ATOM 759 C C . LEU A 1 104 ? 28.110 14.585 2.697 1.00 51.94 104 LEU A C 1
ATOM 761 O O . LEU A 1 104 ? 27.463 14.946 3.676 1.00 51.94 104 LEU A O 1
ATOM 765 N N . ALA A 1 105 ? 29.398 14.902 2.516 1.00 49.44 105 ALA A N 1
ATOM 766 C CA . ALA A 1 105 ? 30.207 15.643 3.480 1.00 49.44 105 ALA A CA 1
ATOM 767 C C . ALA A 1 105 ? 29.808 17.125 3.592 1.00 49.44 105 ALA A C 1
ATOM 769 O O . ALA A 1 105 ? 29.817 17.677 4.687 1.00 49.44 105 ALA A O 1
ATOM 770 N N . THR A 1 106 ? 29.414 17.773 2.488 1.00 54.59 106 THR A N 1
ATOM 771 C CA . THR A 1 106 ? 29.098 19.217 2.489 1.00 54.59 106 THR A CA 1
ATOM 772 C C . THR A 1 106 ? 27.606 19.533 2.377 1.00 54.59 106 THR A C 1
ATOM 774 O O . THR A 1 106 ? 27.230 20.702 2.434 1.00 54.59 106 THR A O 1
ATOM 777 N N . ARG A 1 107 ? 26.740 18.521 2.190 1.00 56.62 107 ARG A N 1
ATOM 778 C CA . ARG A 1 107 ? 25.293 18.650 1.896 1.00 56.62 107 ARG A CA 1
ATOM 779 C C . ARG A 1 107 ? 24.962 19.558 0.700 1.00 56.62 107 ARG A C 1
ATOM 781 O O . ARG A 1 107 ? 23.788 19.839 0.457 1.00 56.62 107 ARG A O 1
ATOM 788 N N . LYS A 1 108 ? 25.963 19.991 -0.071 1.00 52.66 108 LYS A N 1
ATOM 789 C CA . L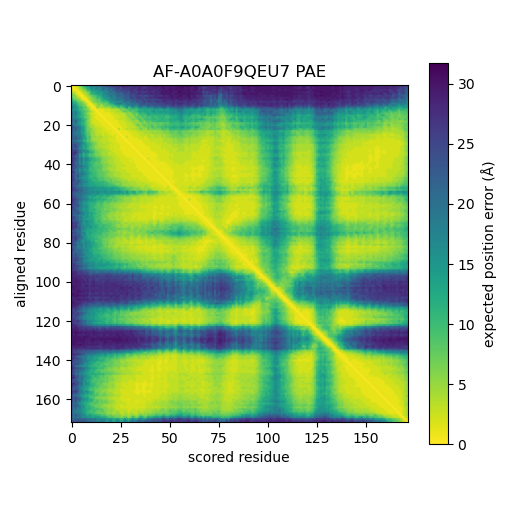YS A 1 108 ? 25.775 20.765 -1.295 1.00 52.66 108 LYS A CA 1
ATOM 790 C C . LYS A 1 108 ? 25.356 19.812 -2.405 1.00 52.66 108 LYS A C 1
ATOM 792 O O . LYS A 1 108 ? 26.007 18.794 -2.646 1.00 52.66 108 LYS A O 1
ATOM 797 N N . THR A 1 109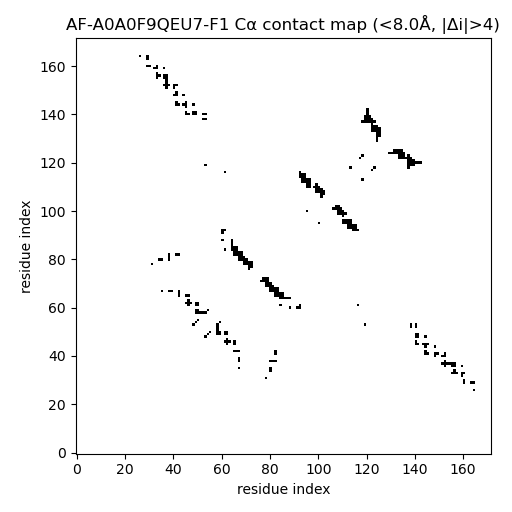 ? 24.260 20.152 -3.072 1.00 60.56 109 THR A N 1
ATOM 798 C CA . THR A 1 109 ? 23.824 19.466 -4.287 1.00 60.56 109 THR A CA 1
ATOM 799 C C . THR A 1 109 ? 23.758 20.456 -5.423 1.00 60.56 109 THR A C 1
ATOM 801 O O . THR A 1 109 ? 22.970 21.398 -5.357 1.00 60.56 109 THR A O 1
ATOM 804 N N . SER A 1 110 ? 24.583 20.247 -6.445 1.00 59.12 110 SER A N 1
ATOM 805 C CA . SER A 1 110 ? 24.419 20.929 -7.724 1.00 59.12 110 SER A CA 1
ATOM 806 C C . SER A 1 110 ? 23.350 20.189 -8.534 1.00 59.12 110 SER A C 1
ATOM 808 O O . SER A 1 110 ? 23.240 18.973 -8.446 1.00 59.12 110 SER A O 1
ATOM 810 N N . GLY A 1 111 ? 22.510 20.912 -9.276 1.00 57.62 111 GLY A N 1
ATOM 811 C CA . GLY A 1 111 ? 21.537 20.340 -10.217 1.00 57.62 111 GLY A CA 1
ATOM 812 C C . GLY A 1 111 ? 20.223 19.781 -9.646 1.00 57.62 111 GLY A C 1
ATOM 813 O O . GLY A 1 111 ? 20.004 19.661 -8.439 1.00 57.62 111 GLY A O 1
ATOM 814 N N . ARG A 1 112 ? 19.297 19.470 -10.567 1.00 65.31 112 ARG A N 1
ATOM 815 C CA . ARG A 1 112 ? 17.963 18.936 -10.252 1.00 65.31 112 ARG A CA 1
ATOM 816 C C . ARG A 1 112 ? 18.051 17.450 -9.895 1.00 65.31 112 ARG A C 1
ATOM 818 O O . ARG A 1 112 ? 18.732 16.675 -10.564 1.00 65.31 112 ARG A O 1
ATOM 825 N N . ARG A 1 113 ? 17.338 17.066 -8.834 1.00 67.69 113 ARG A N 1
ATOM 826 C CA . ARG A 1 113 ? 17.158 15.669 -8.420 1.00 67.69 113 ARG A CA 1
ATOM 827 C C . ARG A 1 113 ? 15.968 15.079 -9.157 1.00 67.69 113 ARG A C 1
ATOM 829 O O . ARG A 1 113 ? 14.899 15.688 -9.181 1.00 67.69 113 ARG A O 1
ATOM 836 N N . HIS A 1 114 ? 16.142 13.883 -9.696 1.00 70.56 114 HIS A N 1
ATOM 837 C CA . HIS A 1 114 ? 15.086 13.141 -10.366 1.00 70.56 114 HIS A CA 1
ATOM 838 C C . HIS A 1 114 ? 14.769 11.884 -9.566 1.00 70.56 114 HIS A C 1
ATOM 840 O O . HIS A 1 114 ? 15.657 11.151 -9.134 1.00 70.56 114 HIS A O 1
ATOM 846 N N . TYR A 1 115 ? 13.480 11.657 -9.329 1.00 81.38 115 TYR A N 1
ATOM 847 C CA . TYR A 1 115 ? 13.019 10.491 -8.596 1.00 81.38 115 TYR A CA 1
ATOM 848 C C . TYR A 1 115 ? 12.587 9.402 -9.574 1.00 81.38 115 TYR A C 1
ATOM 850 O O . TYR A 1 115 ? 11.513 9.489 -10.177 1.00 81.38 115 TYR A O 1
ATOM 858 N N . ILE A 1 116 ? 13.439 8.387 -9.722 1.00 83.88 116 ILE A N 1
ATOM 859 C CA . ILE A 1 116 ? 13.337 7.347 -10.753 1.00 83.88 116 ILE A CA 1
ATOM 860 C C . ILE A 1 116 ? 11.998 6.591 -10.694 1.00 83.88 116 ILE A C 1
ATOM 862 O O . ILE A 1 116 ? 11.385 6.393 -11.738 1.00 83.88 116 ILE A O 1
ATOM 866 N N . PRO A 1 117 ? 11.450 6.218 -9.523 1.00 86.94 117 PRO A N 1
ATOM 867 C CA . PRO A 1 117 ? 10.170 5.513 -9.493 1.00 86.94 117 PRO A CA 1
ATOM 868 C C . PRO A 1 117 ? 9.005 6.337 -10.056 1.00 86.94 117 PRO A C 1
ATOM 870 O O . PRO A 1 117 ? 8.190 5.813 -10.809 1.00 86.94 117 PRO A O 1
ATOM 873 N N . ASN A 1 118 ? 8.952 7.645 -9.770 1.00 84.38 118 ASN A N 1
ATOM 874 C CA . ASN A 1 118 ? 7.926 8.515 -10.362 1.00 84.38 118 ASN A CA 1
ATOM 875 C C . ASN A 1 118 ? 8.159 8.724 -11.862 1.00 84.38 118 ASN A C 1
ATOM 877 O O . ASN A 1 118 ? 7.192 8.854 -12.608 1.00 84.38 118 ASN A O 1
ATOM 881 N N . ALA A 1 119 ? 9.422 8.750 -12.295 1.00 81.19 119 ALA A N 1
ATOM 882 C CA . ALA A 1 119 ? 9.781 8.781 -13.707 1.00 81.19 119 ALA A CA 1
ATOM 883 C C . ALA A 1 119 ? 9.160 7.634 -14.483 1.00 81.19 119 ALA A C 1
ATOM 885 O O . ALA A 1 119 ? 8.562 7.835 -15.532 1.00 81.19 119 ALA A O 1
ATOM 886 N N . ILE A 1 120 ? 9.308 6.435 -13.935 1.00 86.69 120 ILE A N 1
ATOM 887 C CA . ILE A 1 120 ? 8.841 5.202 -14.548 1.00 86.69 120 ILE A CA 1
ATOM 888 C C . ILE A 1 120 ? 7.312 5.154 -14.497 1.00 86.69 120 ILE A C 1
ATOM 890 O O . ILE A 1 120 ? 6.676 4.889 -15.510 1.00 86.69 120 ILE A O 1
ATOM 894 N N . GLU A 1 121 ? 6.714 5.493 -13.351 1.00 85.06 121 GLU A N 1
ATOM 895 C CA . GLU A 1 121 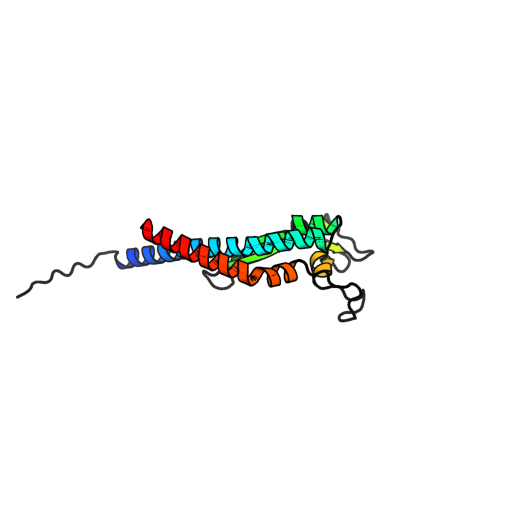? 5.261 5.442 -13.153 1.00 85.06 121 GLU A CA 1
ATOM 896 C C . GLU A 1 121 ? 4.494 6.420 -14.057 1.00 85.06 121 GLU A C 1
ATOM 898 O O . GLU A 1 121 ? 3.405 6.096 -14.531 1.00 85.06 121 GLU A O 1
ATOM 903 N N . TYR A 1 122 ? 5.034 7.621 -14.293 1.00 82.88 122 TYR A N 1
ATOM 904 C CA . TYR A 1 122 ? 4.315 8.701 -14.980 1.00 82.88 122 TYR A CA 1
ATOM 905 C C . TYR A 1 122 ? 4.935 9.125 -16.314 1.00 82.88 122 TYR A C 1
ATOM 907 O O . TYR A 1 122 ? 4.313 9.908 -17.039 1.00 82.88 122 TYR A O 1
ATOM 915 N N . GLY A 1 123 ? 6.114 8.613 -16.660 1.00 74.44 123 GLY A N 1
ATOM 916 C CA . GLY A 1 123 ? 6.938 9.103 -17.762 1.00 74.44 123 GLY A CA 1
ATOM 917 C C . GLY A 1 123 ? 7.663 10.414 -17.425 1.00 74.44 123 GLY A C 1
ATOM 918 O O . GLY A 1 123 ? 7.385 11.089 -16.426 1.00 74.44 123 GLY A O 1
ATOM 919 N N . HIS A 1 124 ? 8.598 10.806 -18.289 1.00 67.69 124 HIS A N 1
ATOM 920 C CA . HIS A 1 124 ? 9.341 12.066 -18.195 1.00 67.69 124 HIS A CA 1
ATOM 921 C C . HIS A 1 124 ? 9.266 12.862 -19.500 1.00 67.69 124 HIS A C 1
ATOM 923 O O . HIS A 1 124 ? 9.339 12.282 -20.583 1.00 67.69 124 HIS A O 1
ATOM 929 N N . ALA A 1 125 ? 9.144 14.188 -19.384 1.00 54.78 125 ALA A N 1
ATOM 930 C CA . ALA A 1 125 ? 9.372 15.128 -20.484 1.00 54.78 125 ALA A CA 1
ATOM 931 C C . ALA A 1 125 ? 10.886 15.338 -20.699 1.00 54.78 125 ALA A C 1
ATOM 933 O O . ALA A 1 125 ? 11.674 15.103 -19.778 1.00 54.78 125 ALA A O 1
ATOM 934 N N . PHE A 1 126 ? 11.294 15.764 -21.899 1.00 48.97 126 PHE A N 1
ATOM 935 C CA . PHE A 1 126 ? 12.701 16.016 -22.237 1.00 48.97 126 PHE A CA 1
ATOM 936 C C . PHE A 1 126 ? 13.405 16.950 -21.227 1.00 48.97 126 PHE A C 1
ATOM 938 O O . PHE A 1 126 ? 12.781 17.890 -20.715 1.00 48.97 126 PHE A O 1
ATOM 945 N N . PRO A 1 127 ? 14.716 16.755 -20.962 1.00 47.94 127 PRO A N 1
ATOM 946 C CA . PRO A 1 127 ? 15.518 17.740 -20.244 1.00 47.94 127 PRO A CA 1
ATOM 947 C C . PRO A 1 127 ? 15.379 19.113 -20.919 1.00 47.94 127 PRO A C 1
ATOM 949 O O . PRO A 1 127 ? 15.658 19.247 -22.104 1.00 47.94 127 PRO A O 1
ATOM 952 N N . GLY A 1 128 ? 14.914 20.123 -20.178 1.00 51.41 128 GLY A N 1
ATOM 953 C CA . GLY A 1 128 ? 14.724 21.487 -20.693 1.00 51.41 128 GLY A CA 1
ATOM 954 C C . GLY A 1 128 ? 13.301 21.845 -21.141 1.00 51.41 128 GLY A C 1
ATOM 955 O O . GLY A 1 128 ? 13.029 23.025 -21.328 1.00 51.41 128 GLY A O 1
ATOM 956 N N . GLN A 1 129 ? 12.365 20.892 -21.219 1.00 45.00 129 GLN A N 1
ATOM 957 C CA . GLN A 1 129 ? 10.959 21.183 -21.531 1.00 45.00 129 GLN A CA 1
ATOM 958 C C . GLN A 1 129 ? 10.045 20.848 -20.349 1.00 45.00 129 GLN A C 1
ATOM 960 O O . GLN A 1 129 ? 9.607 19.712 -20.162 1.00 45.00 129 GLN A O 1
ATOM 965 N N . SER A 1 130 ? 9.723 21.858 -19.539 1.00 43.44 130 SER A N 1
ATOM 966 C CA . SER A 1 130 ? 8.628 21.741 -18.571 1.00 43.44 130 SER A CA 1
ATOM 967 C C . SER A 1 130 ? 7.303 21.675 -19.337 1.00 43.44 130 SER A C 1
ATOM 969 O O . SER A 1 130 ? 6.871 22.682 -19.882 1.00 43.44 130 SER A O 1
ATOM 971 N N . GLY A 1 131 ? 6.677 20.494 -19.397 1.00 50.53 131 GLY A N 1
ATOM 972 C CA . GLY A 1 131 ? 5.394 20.279 -20.085 1.00 50.53 131 GLY A CA 1
ATOM 973 C C . GLY A 1 131 ? 5.479 19.729 -21.518 1.00 50.53 131 GLY A C 1
ATOM 974 O O . GLY A 1 131 ? 4.446 19.624 -22.169 1.00 50.53 131 GLY A O 1
ATOM 975 N N . GLY A 1 132 ? 6.672 19.361 -22.005 1.00 45.31 132 GLY A N 1
ATOM 976 C CA . GLY A 1 132 ? 6.854 18.766 -23.338 1.00 45.31 132 GLY A CA 1
ATOM 977 C C . GLY A 1 132 ? 6.376 17.311 -23.454 1.00 45.31 132 GLY A C 1
ATOM 978 O O . GLY A 1 132 ? 6.077 16.654 -22.451 1.00 45.31 132 GLY A O 1
ATOM 979 N N . ALA A 1 133 ? 6.333 16.791 -24.687 1.00 47.56 133 ALA A N 1
ATOM 980 C CA . ALA A 1 133 ? 5.979 15.400 -24.972 1.00 47.56 133 ALA A CA 1
ATOM 981 C C . ALA A 1 133 ? 6.843 14.431 -24.145 1.00 47.56 133 ALA A C 1
ATOM 983 O O . ALA A 1 133 ? 8.066 14.582 -24.043 1.00 47.56 133 ALA A O 1
ATOM 984 N N . LYS A 1 134 ? 6.199 13.442 -23.513 1.00 53.38 134 LYS A N 1
ATOM 985 C CA . LYS A 1 134 ? 6.898 12.433 -22.712 1.00 53.38 134 LYS A CA 1
ATOM 986 C C . LYS A 1 134 ? 7.777 11.600 -23.645 1.00 53.38 134 LYS A C 1
ATOM 988 O O . LYS A 1 134 ? 7.253 10.905 -24.505 1.00 53.38 134 LYS A O 1
ATOM 993 N N . SER A 1 135 ? 9.095 11.672 -23.476 1.00 56.91 135 SER A N 1
ATOM 994 C CA . SER A 1 135 ? 10.055 10.948 -24.324 1.00 56.91 135 SER A CA 1
ATOM 995 C C . SER A 1 135 ? 10.098 9.450 -24.001 1.00 56.91 135 SER A C 1
ATOM 997 O O . SER A 1 135 ? 10.414 8.638 -24.864 1.00 56.91 135 SER A O 1
ATOM 999 N N . VAL A 1 136 ? 9.734 9.074 -22.770 1.00 63.25 136 VAL A N 1
ATOM 1000 C CA . VAL A 1 136 ? 9.676 7.679 -22.320 1.00 63.25 136 VAL A CA 1
ATOM 1001 C C . VAL A 1 136 ? 8.246 7.345 -21.915 1.00 63.25 136 VAL A C 1
ATOM 1003 O O . VAL A 1 136 ? 7.648 8.044 -21.086 1.00 63.25 136 VAL A O 1
ATOM 1006 N N . ALA A 1 137 ? 7.703 6.279 -22.507 1.00 72.50 137 ALA A N 1
ATOM 1007 C CA . ALA A 1 137 ? 6.389 5.757 -22.162 1.00 72.50 137 ALA A CA 1
ATOM 1008 C C . ALA A 1 137 ? 6.342 5.374 -20.675 1.00 72.50 137 ALA A C 1
ATOM 1010 O O . ALA A 1 137 ? 7.275 4.778 -20.138 1.00 72.50 137 ALA A O 1
ATOM 1011 N N . ALA A 1 138 ? 5.251 5.737 -20.003 1.00 84.25 138 ALA A N 1
ATOM 1012 C CA . ALA A 1 138 ? 5.047 5.362 -18.612 1.00 84.25 138 ALA A CA 1
ATOM 1013 C C . ALA A 1 138 ? 4.888 3.838 -18.495 1.00 84.25 138 ALA A C 1
ATOM 1015 O O . ALA A 1 138 ? 4.141 3.231 -19.263 1.00 84.25 138 ALA A O 1
ATOM 1016 N N . ILE A 1 139 ? 5.529 3.240 -17.493 1.00 87.62 139 ILE A N 1
ATOM 1017 C CA . ILE A 1 139 ? 5.357 1.838 -17.103 1.00 87.62 139 ILE A CA 1
ATOM 1018 C C . ILE A 1 139 ? 4.673 1.844 -15.728 1.00 87.62 139 ILE A C 1
ATOM 1020 O O . ILE A 1 139 ? 5.345 1.736 -14.698 1.00 87.62 139 ILE A O 1
ATOM 1024 N N . PRO A 1 140 ? 3.341 2.038 -15.675 1.00 88.12 140 PRO A N 1
ATOM 1025 C CA . PRO A 1 140 ? 2.629 2.180 -14.415 1.00 88.12 140 PRO A CA 1
ATOM 1026 C C . PRO A 1 140 ? 2.597 0.842 -13.673 1.00 88.12 140 PRO A C 1
ATOM 1028 O O . PRO A 1 140 ? 1.943 -0.110 -14.106 1.00 88.12 140 PRO A O 1
ATOM 1031 N N . TYR A 1 141 ? 3.260 0.770 -12.524 1.00 91.12 141 TYR A N 1
ATOM 1032 C CA . TYR A 1 141 ? 3.280 -0.412 -11.662 1.00 91.12 141 TYR A CA 1
ATOM 1033 C C . TYR A 1 141 ? 2.428 -0.209 -10.404 1.00 91.12 141 TYR A C 1
ATOM 1035 O O . TYR A 1 141 ? 1.795 -1.167 -9.947 1.00 91.12 141 TYR A O 1
ATOM 1043 N N . LEU A 1 142 ? 2.349 1.020 -9.875 1.00 91.06 142 LEU A N 1
ATOM 1044 C CA . LEU A 1 142 ? 1.529 1.364 -8.707 1.00 91.06 142 LEU A CA 1
ATOM 1045 C C . LEU A 1 142 ? 0.067 1.603 -9.075 1.00 91.06 142 LEU A C 1
ATOM 1047 O O . LEU A 1 142 ? -0.813 1.006 -8.452 1.00 91.06 142 LEU A O 1
ATOM 1051 N N . ARG A 1 143 ? -0.202 2.440 -10.082 1.00 90.62 143 ARG A N 1
ATOM 1052 C CA . ARG A 1 143 ? -1.563 2.748 -10.541 1.00 90.62 143 ARG A CA 1
ATOM 1053 C C . ARG A 1 143 ? -2.263 1.486 -11.029 1.00 90.62 143 ARG A C 1
ATOM 1055 O O . ARG A 1 143 ? -3.326 1.147 -10.526 1.00 90.62 143 ARG A O 1
ATOM 1062 N N . THR A 1 144 ? -1.591 0.709 -11.876 1.00 92.06 144 THR A N 1
ATOM 1063 C CA . THR A 1 144 ? -2.094 -0.587 -12.354 1.00 92.06 144 THR A CA 1
ATOM 1064 C C . THR A 1 144 ? -2.386 -1.557 -11.206 1.00 92.06 144 THR A C 1
ATOM 1066 O O . THR A 1 144 ? -3.380 -2.281 -11.243 1.00 92.06 144 THR A O 1
ATOM 1069 N N . ALA A 1 145 ? -1.547 -1.582 -10.163 1.00 93.38 145 ALA A N 1
ATOM 1070 C CA . ALA A 1 145 ? -1.798 -2.410 -8.985 1.00 93.38 145 ALA A CA 1
ATOM 1071 C C . ALA A 1 145 ? -3.022 -1.934 -8.194 1.00 93.38 145 ALA A C 1
ATOM 1073 O O . ALA A 1 145 ? -3.790 -2.768 -7.714 1.00 93.38 145 ALA A O 1
ATOM 1074 N N . PHE A 1 146 ? -3.211 -0.620 -8.062 1.00 93.44 146 PHE A N 1
ATOM 1075 C CA . PHE A 1 146 ? -4.375 -0.039 -7.403 1.00 93.44 146 PHE A CA 1
ATOM 1076 C C . PHE A 1 146 ? -5.663 -0.343 -8.176 1.00 93.44 146 PHE A C 1
ATOM 1078 O O . PHE A 1 146 ? -6.558 -0.976 -7.619 1.00 93.44 146 PHE A O 1
ATOM 1085 N N . ASP A 1 147 ? -5.722 0.011 -9.460 1.00 93.75 147 ASP A N 1
ATOM 1086 C CA . ASP A 1 147 ? -6.929 -0.104 -10.288 1.00 93.75 147 ASP A CA 1
ATOM 1087 C C . ASP A 1 147 ? -7.432 -1.552 -10.361 1.00 93.75 147 ASP A C 1
ATOM 1089 O O . ASP A 1 147 ? -8.626 -1.821 -10.216 1.00 93.75 147 ASP A O 1
ATOM 1093 N N . ARG A 1 148 ? -6.510 -2.516 -10.487 1.00 94.00 148 ARG A N 1
ATOM 1094 C CA . ARG A 1 148 ? -6.850 -3.948 -10.533 1.00 94.00 148 ARG A CA 1
ATOM 1095 C C . ARG A 1 148 ? -7.330 -4.506 -9.195 1.00 94.00 148 ARG A C 1
ATOM 1097 O O . ARG A 1 148 ? -8.082 -5.477 -9.178 1.00 94.00 148 ARG A O 1
ATOM 1104 N N . ASN A 1 149 ? -6.887 -3.937 -8.072 1.00 94.94 149 ASN A N 1
ATOM 1105 C CA . ASN A 1 149 ? -7.101 -4.535 -6.752 1.00 94.94 149 ASN A CA 1
ATOM 1106 C C . ASN A 1 149 ? -8.006 -3.728 -5.827 1.00 94.94 149 ASN A C 1
ATOM 1108 O O . ASN A 1 149 ? -8.332 -4.241 -4.758 1.00 94.94 149 ASN A O 1
ATOM 1112 N N . VAL A 1 150 ? -8.449 -2.524 -6.201 1.00 93.38 150 VAL A N 1
ATOM 1113 C CA . VAL A 1 150 ? -9.253 -1.657 -5.324 1.00 93.38 150 VAL A CA 1
ATOM 1114 C C . VAL A 1 150 ? -10.499 -2.377 -4.799 1.00 93.38 150 VAL A C 1
ATOM 1116 O O . VAL A 1 150 ? -10.702 -2.452 -3.589 1.00 93.38 150 VAL A O 1
ATOM 1119 N N . ARG A 1 151 ? -11.246 -3.064 -5.674 1.00 94.81 151 ARG A N 1
ATOM 1120 C CA . ARG A 1 151 ? -12.442 -3.835 -5.288 1.00 94.81 151 ARG A CA 1
ATOM 1121 C C . ARG A 1 151 ? -12.118 -4.996 -4.342 1.00 94.81 151 ARG A C 1
ATOM 1123 O O . ARG A 1 151 ? -12.880 -5.279 -3.420 1.00 94.81 151 ARG A O 1
ATOM 1130 N N . ASN A 1 152 ? -10.996 -5.682 -4.555 1.00 94.31 152 ASN A N 1
ATOM 1131 C CA . ASN A 1 152 ? -10.570 -6.794 -3.698 1.00 94.31 152 ASN A CA 1
ATOM 1132 C C . ASN A 1 152 ? -10.074 -6.289 -2.337 1.00 94.31 152 ASN A C 1
ATOM 1134 O O . ASN A 1 152 ? -10.388 -6.882 -1.306 1.00 94.31 152 ASN A O 1
ATOM 1138 N N . ALA A 1 153 ? -9.350 -5.170 -2.321 1.00 93.19 153 ALA A N 1
ATOM 1139 C CA . ALA A 1 153 ? -8.918 -4.503 -1.103 1.00 93.19 153 ALA A CA 1
ATOM 1140 C C . ALA A 1 153 ? -10.123 -4.048 -0.269 1.00 93.19 153 ALA A C 1
ATOM 1142 O O . ALA A 1 153 ? -10.166 -4.338 0.924 1.00 93.19 153 ALA A O 1
ATOM 1143 N N . GLU A 1 154 ? -11.131 -3.428 -0.887 1.00 93.88 154 GLU A N 1
ATOM 1144 C CA . GLU A 1 154 ? -12.379 -3.032 -0.224 1.00 93.88 154 GLU A CA 1
ATOM 1145 C C . GLU A 1 154 ? -13.127 -4.222 0.380 1.00 93.88 154 GLU A C 1
ATOM 1147 O O . GLU A 1 154 ? -13.537 -4.167 1.542 1.00 93.88 154 GLU A O 1
ATOM 1152 N N . ARG A 1 155 ? -13.262 -5.329 -0.364 1.00 95.94 155 ARG A N 1
ATOM 1153 C CA . ARG A 1 155 ? -13.875 -6.560 0.163 1.00 95.94 155 ARG A CA 1
ATOM 1154 C C . ARG A 1 155 ? -13.116 -7.094 1.374 1.00 95.94 155 ARG A C 1
ATOM 1156 O O . ARG A 1 155 ? -13.737 -7.427 2.381 1.00 95.94 155 ARG A O 1
ATOM 1163 N N . THR A 1 156 ? -11.788 -7.141 1.304 1.00 95.12 156 THR A N 1
ATOM 1164 C CA . THR A 1 156 ? -10.943 -7.585 2.423 1.00 95.12 156 THR A CA 1
ATOM 1165 C C . THR A 1 156 ? -11.069 -6.662 3.630 1.00 95.12 156 THR A C 1
ATOM 1167 O O . THR A 1 156 ? -11.143 -7.149 4.758 1.00 95.12 156 THR A O 1
ATOM 1170 N N . ILE A 1 157 ? -11.150 -5.347 3.412 1.00 93.25 157 ILE A N 1
ATOM 1171 C CA . ILE A 1 157 ? -11.383 -4.369 4.480 1.00 93.25 157 ILE A CA 1
ATOM 1172 C C . ILE A 1 157 ? -12.724 -4.650 5.158 1.00 93.25 157 ILE A C 1
ATOM 1174 O O . ILE A 1 157 ? -12.745 -4.820 6.373 1.00 93.25 157 ILE A O 1
ATOM 1178 N N . ARG A 1 158 ? -13.819 -4.768 4.395 1.00 93.44 158 ARG A N 1
ATOM 1179 C CA . ARG A 1 158 ? -15.160 -5.037 4.946 1.00 93.44 158 ARG A CA 1
ATOM 1180 C C . ARG A 1 158 ? -15.204 -6.345 5.736 1.00 93.44 158 ARG A C 1
ATOM 1182 O O . ARG A 1 158 ? -15.683 -6.350 6.863 1.00 93.44 158 ARG A O 1
ATOM 1189 N N . ARG A 1 159 ? -14.640 -7.426 5.184 1.00 94.81 159 ARG A N 1
ATOM 1190 C CA . ARG A 1 159 ? -14.569 -8.735 5.857 1.00 94.81 159 ARG A CA 1
ATOM 1191 C C . ARG A 1 159 ? -13.766 -8.677 7.155 1.00 94.81 159 ARG A C 1
ATOM 1193 O O . ARG A 1 159 ? -14.217 -9.195 8.169 1.00 94.81 159 ARG A O 1
ATOM 1200 N N . THR A 1 160 ? -12.600 -8.026 7.130 1.00 93.25 160 THR A N 1
ATOM 1201 C CA . THR A 1 160 ? -11.752 -7.891 8.326 1.00 93.25 160 THR A CA 1
ATOM 1202 C C . THR A 1 160 ? -12.441 -7.036 9.387 1.00 93.25 160 THR A C 1
ATOM 1204 O O . THR A 1 160 ? -12.441 -7.414 10.550 1.00 93.25 160 THR A O 1
ATOM 1207 N N . LEU A 1 161 ? -13.057 -5.914 8.990 1.00 92.19 161 LEU A N 1
ATOM 1208 C CA . LEU A 1 161 ? -13.824 -5.058 9.899 1.00 92.19 161 LEU A CA 1
ATOM 1209 C C . LEU A 1 161 ? -14.930 -5.849 10.592 1.00 92.19 161 LEU A C 1
ATOM 1211 O O . LEU A 1 161 ? -15.007 -5.822 11.813 1.00 92.19 161 LEU A O 1
ATOM 1215 N N . PHE A 1 162 ? -15.757 -6.552 9.818 1.00 91.44 162 PHE A N 1
ATOM 1216 C CA . PHE A 1 162 ? -16.889 -7.299 10.353 1.00 91.44 162 PHE A CA 1
ATOM 1217 C C . PHE A 1 162 ? -16.433 -8.391 11.327 1.00 91.44 162 PHE A C 1
ATOM 1219 O O . PHE A 1 162 ? -16.866 -8.405 12.473 1.00 91.44 162 PHE A O 1
ATOM 1226 N N . SER A 1 163 ? -15.472 -9.226 10.917 1.00 92.88 163 SER A N 1
ATOM 1227 C CA . SER A 1 163 ? -14.959 -10.314 11.759 1.00 92.88 163 SER A CA 1
ATOM 1228 C C . SER A 1 163 ? -14.303 -9.815 13.052 1.00 92.88 163 SER A C 1
ATOM 1230 O O . SER A 1 163 ? -14.504 -10.404 14.114 1.00 92.88 163 SER A O 1
ATOM 1232 N N . ASP A 1 164 ? -13.534 -8.724 12.994 1.00 90.44 164 ASP A N 1
ATOM 1233 C CA . ASP A 1 164 ? -12.888 -8.171 14.186 1.00 90.44 164 ASP A CA 1
ATOM 1234 C C . ASP A 1 164 ? -13.892 -7.455 15.112 1.00 90.44 164 ASP A C 1
ATOM 1236 O O . ASP A 1 164 ? -13.703 -7.481 16.329 1.00 90.44 164 ASP A O 1
ATOM 1240 N N . ILE A 1 165 ? -14.961 -6.849 14.572 1.00 88.38 165 ILE A N 1
ATOM 1241 C CA . ILE A 1 165 ? -16.065 -6.291 15.373 1.00 88.38 165 ILE A CA 1
ATOM 1242 C C . ILE A 1 165 ? -16.826 -7.416 16.080 1.00 88.38 165 ILE A C 1
ATOM 1244 O O . ILE A 1 165 ? -17.009 -7.341 17.292 1.00 88.38 165 ILE A O 1
ATOM 1248 N N . GLU A 1 166 ? -17.217 -8.474 15.365 1.00 88.19 166 GLU A N 1
ATOM 1249 C CA . GLU A 1 166 ? -17.892 -9.632 15.968 1.00 88.19 166 GLU A CA 1
ATOM 1250 C C . GLU A 1 166 ? -17.042 -10.274 17.066 1.00 88.19 166 GLU A C 1
ATOM 1252 O O . GLU A 1 166 ? -17.547 -10.616 18.134 1.00 88.19 166 GLU A O 1
ATOM 1257 N N . ARG A 1 167 ? -15.730 -10.403 16.836 1.00 88.12 167 ARG A N 1
ATOM 1258 C CA . ARG A 1 167 ? -14.808 -10.921 17.850 1.00 88.12 167 ARG A CA 1
ATOM 1259 C C . ARG A 1 167 ? -14.746 -10.014 19.074 1.00 88.12 167 ARG A C 1
ATOM 1261 O O . ARG A 1 167 ? -14.743 -10.520 20.188 1.00 88.12 167 ARG A O 1
ATOM 1268 N N . ALA A 1 168 ? -14.686 -8.699 18.877 1.00 83.06 168 ALA A N 1
ATOM 1269 C CA . ALA A 1 168 ? -14.693 -7.752 19.986 1.00 83.06 168 ALA A CA 1
ATOM 1270 C C . ALA A 1 168 ? -16.007 -7.809 20.782 1.00 83.06 168 ALA A C 1
ATOM 1272 O O . ALA A 1 168 ? -15.972 -7.615 21.990 1.00 83.06 168 ALA A O 1
ATOM 1273 N N . TRP A 1 169 ? -17.128 -8.114 20.123 1.00 79.38 169 TRP A N 1
ATOM 1274 C CA . TRP A 1 169 ? -18.434 -8.275 20.764 1.00 79.38 169 TRP A CA 1
ATOM 1275 C C . TRP A 1 169 ? -18.560 -9.576 21.566 1.00 79.38 169 TRP A C 1
ATOM 1277 O O . TRP A 1 169 ? -19.175 -9.578 22.618 1.00 79.38 169 TRP A O 1
ATOM 1287 N N . ARG A 1 170 ? -17.993 -10.692 21.089 1.00 76.62 170 ARG A N 1
ATOM 1288 C CA . ARG A 1 170 ? -18.103 -12.005 21.762 1.00 76.62 170 ARG A CA 1
ATOM 1289 C C . ARG A 1 170 ? -17.182 -12.184 22.973 1.00 76.62 170 ARG A C 1
ATOM 1291 O O . ARG A 1 170 ? -17.350 -13.147 23.710 1.00 76.62 170 ARG A O 1
ATOM 1298 N N . VAL A 1 171 ? -16.160 -11.340 23.109 1.00 60.09 171 VAL A N 1
ATOM 1299 C CA . VAL A 1 171 ? -15.138 -11.429 24.172 1.00 60.09 171 VAL A CA 1
ATOM 1300 C C . VAL A 1 171 ? -15.360 -10.365 25.263 1.00 60.09 171 VAL A C 1
ATOM 1302 O O . VAL A 1 171 ? -14.644 -10.367 26.262 1.00 60.09 171 VAL A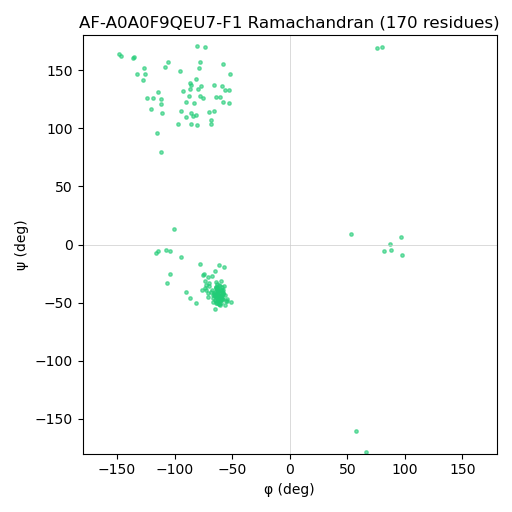 O 1
ATOM 1305 N N . GLY A 1 172 ? -16.320 -9.454 25.072 1.00 50.22 172 GLY A N 1
ATOM 1306 C CA . GLY A 1 172 ? -16.781 -8.504 26.091 1.00 50.22 172 GLY A CA 1
ATOM 1307 C C . GLY A 1 172 ? -18.017 -9.024 26.802 1.00 50.22 172 GLY A C 1
ATOM 1308 O O . GLY A 1 172 ? -18.149 -8.695 27.997 1.00 50.22 172 GLY A O 1
#

Sequence (172 aa):
MSVGVTMTLEGGPALEAKLIALGRKVGQKIAKTAVRNGSKIILASAKGNAKSMVGGTMGGHINRALQLRVGKAKRKGQFFIRVQHNPKFNDVLVSYARGASSSLATRKTSGRRHYIPNAIEYGHAFPGQSGGAKSVAAIPYLRTAFDRNVRNAERTIRRTLFSDIERAWRVG

Mean predicted aligned error: 10.64 Å

Secondary structure (DSSP, 8-state):
---------TTHHHHHHHHHHHHHHHHHHHHHHHHHHHHHHHHHHHHHHIIIII-HHHHHHHHHHEEEEEEE-SSTT-EEEEEEE-GGGHHHHEEE-TT--B-TTT--B-S-EEEHHHHHHH-EEPTT-TT--EEE----SHHHHHHHHHHHHHHHHHHHHHHHHHHHHH--

Radius of gyration: 24.87 Å; Cα contacts (8 Å, |Δi|>4): 198; chains: 1; bounding box: 76×34×74 Å

pLDDT: mean 79.49, std 16.36, range [36.03, 96.5]

Organism: NCBI:txid412755